Protein AF-A0A2N6M4T4-F1 (afdb_monomer)

Foldseek 3Di:
DDDPPPFDALVCLPPPPPQAPPVQKKWKKAFCPDPVLQVLLCVQQVVWAADPVNGMITSDIGNDSVVVNVSRVSCVVSVTHITID

Secondary structure (DSSP, 8-state):
---------TTTTT-TT-PPPTTS-EEEEEE--SHHHHHHHHHH-TT-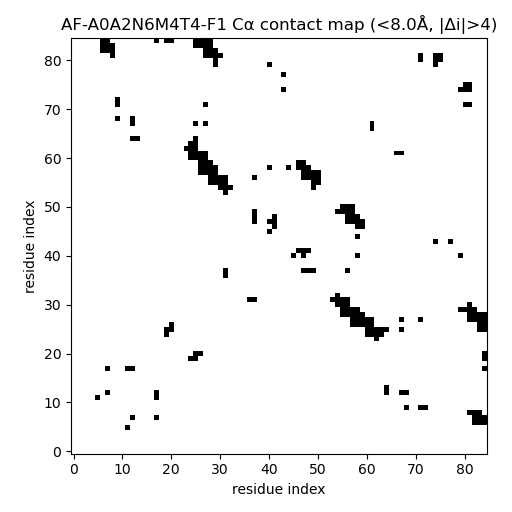EE-TTSSEEEEEEESSHHHHHHHHHHHHHTT--EEE-

Sequence (85 aa):
PATPTPTPTLQNIDDPGIKPSRDGFFHIFTDNQDEKSLAKVRQVVPDAYLSKDKKAIYLGAFKTKEQVKKQMQFLQSKGITAKVE

Mean predicted aligned error: 8.48 Å

Organism: NCBI:txid2019670

Structure (mmCIF, N/CA/C/O backbone):
data_AF-A0A2N6M4T4-F1
#
_entry.id   AF-A0A2N6M4T4-F1
#
loop_
_atom_site.group_PDB
_atom_site.id
_atom_site.type_symbol
_atom_site.label_atom_id
_atom_site.label_alt_id
_atom_site.label_comp_id
_atom_site.label_asym_id
_atom_site.label_entity_id
_atom_site.label_seq_id
_atom_site.pdbx_PDB_ins_code
_atom_site.Cartn_x
_atom_site.Cartn_y
_atom_site.Cartn_z
_atom_site.occupancy
_atom_site.B_iso_or_equiv
_atom_site.auth_seq_id
_atom_site.auth_comp_id
_atom_site.auth_asym_id
_atom_site.auth_atom_id
_atom_site.pdbx_PDB_model_num
ATOM 1 N N . PRO A 1 1 ? 23.860 12.782 17.404 1.00 35.44 1 PRO A N 1
ATOM 2 C CA . PRO A 1 1 ? 22.883 13.536 16.584 1.00 35.44 1 PRO A CA 1
ATOM 3 C C . PRO A 1 1 ? 21.991 12.578 15.779 1.00 35.44 1 PRO A C 1
ATOM 5 O O . PRO A 1 1 ? 22.482 11.886 14.894 1.00 35.44 1 PRO A O 1
ATOM 8 N N . ALA A 1 2 ? 20.712 12.475 16.150 1.00 32.66 2 ALA A N 1
ATOM 9 C CA . ALA A 1 2 ? 19.740 11.648 15.443 1.00 32.66 2 ALA A CA 1
ATOM 10 C C . ALA A 1 2 ? 19.414 12.295 14.090 1.00 32.66 2 ALA A C 1
ATOM 12 O O . ALA A 1 2 ? 18.773 13.342 14.038 1.00 32.66 2 ALA A O 1
ATOM 13 N N . THR A 1 3 ? 19.897 11.705 13.001 1.00 34.91 3 THR A N 1
ATOM 14 C CA . THR A 1 3 ? 19.443 12.046 11.653 1.00 34.91 3 THR A CA 1
ATOM 15 C C . THR A 1 3 ? 17.965 11.663 11.556 1.00 34.91 3 THR A C 1
ATOM 17 O O . THR A 1 3 ? 17.644 10.502 11.820 1.00 34.91 3 THR A O 1
ATOM 20 N N . PRO A 1 4 ? 17.043 12.580 11.213 1.00 40.66 4 PRO A N 1
ATOM 21 C CA . PRO A 1 4 ? 15.681 12.180 10.902 1.00 40.66 4 PRO A CA 1
ATOM 22 C C . PRO A 1 4 ? 15.756 11.332 9.633 1.00 40.66 4 PRO A C 1
ATOM 24 O O . PRO A 1 4 ? 16.100 11.845 8.570 1.00 40.66 4 PRO A O 1
ATOM 27 N N . THR A 1 5 ? 15.510 10.025 9.740 1.00 43.38 5 THR A N 1
ATOM 28 C CA . THR A 1 5 ? 15.334 9.168 8.565 1.00 43.38 5 THR A CA 1
ATOM 29 C C . THR A 1 5 ? 14.226 9.805 7.726 1.00 43.38 5 THR A C 1
ATOM 31 O O . THR A 1 5 ? 13.101 9.910 8.228 1.00 43.38 5 THR A O 1
ATOM 34 N N . PRO A 1 6 ? 14.507 10.301 6.506 1.00 46.38 6 PRO A N 1
ATOM 35 C CA . PRO A 1 6 ? 13.470 10.890 5.681 1.00 46.38 6 PRO A CA 1
ATOM 36 C C . PRO A 1 6 ? 12.456 9.786 5.421 1.00 46.38 6 PRO A C 1
ATOM 38 O O . PRO A 1 6 ? 12.793 8.753 4.847 1.00 46.38 6 PRO A O 1
ATOM 41 N N . THR A 1 7 ? 11.232 9.965 5.914 1.00 49.47 7 THR A N 1
ATOM 42 C CA . THR A 1 7 ? 10.142 9.065 5.554 1.00 49.47 7 THR A CA 1
ATOM 43 C C . THR A 1 7 ? 10.006 9.152 4.034 1.00 49.47 7 THR A C 1
ATOM 45 O O . THR A 1 7 ? 9.761 10.253 3.537 1.00 49.47 7 THR A O 1
ATOM 48 N N . PRO A 1 8 ? 10.214 8.056 3.288 1.00 54.22 8 PRO A N 1
ATOM 49 C CA . PRO A 1 8 ? 10.172 8.077 1.836 1.00 54.22 8 PRO A CA 1
ATOM 50 C C . PRO A 1 8 ? 8.803 8.572 1.370 1.00 54.22 8 PRO A C 1
ATOM 52 O O . PRO A 1 8 ? 7.779 7.909 1.545 1.00 54.22 8 PRO A O 1
ATOM 55 N N . THR A 1 9 ? 8.784 9.773 0.811 1.00 57.41 9 THR A N 1
ATOM 56 C CA . THR A 1 9 ? 7.648 10.385 0.120 1.00 57.41 9 THR A CA 1
ATOM 57 C C . THR A 1 9 ? 7.923 10.385 -1.379 1.00 57.41 9 THR A C 1
ATOM 59 O O . THR A 1 9 ? 9.060 10.193 -1.801 1.00 57.41 9 THR A O 1
ATOM 62 N N . LEU A 1 10 ? 6.897 10.615 -2.207 1.00 56.62 10 LEU A N 1
ATOM 63 C CA . LEU A 1 10 ? 6.972 10.610 -3.681 1.00 56.62 10 LEU A CA 1
ATOM 64 C C . LEU A 1 10 ? 8.178 11.387 -4.261 1.00 56.62 10 LEU A C 1
ATOM 66 O O . LEU A 1 10 ? 8.671 11.048 -5.332 1.00 56.62 10 LEU A O 1
ATOM 70 N N . GLN A 1 11 ? 8.658 12.418 -3.562 1.00 53.56 11 GLN A N 1
ATOM 71 C CA . GLN A 1 11 ? 9.820 13.223 -3.954 1.00 53.56 11 GLN A CA 1
ATOM 72 C C . GLN A 1 11 ? 11.178 12.570 -3.643 1.00 53.56 11 GLN A C 1
ATOM 74 O O . GLN A 1 11 ? 12.169 12.919 -4.275 1.00 53.56 11 GLN A O 1
ATOM 79 N N . ASN A 1 12 ? 11.232 11.613 -2.715 1.00 54.78 12 ASN A N 1
ATOM 80 C CA . ASN A 1 12 ? 12.454 10.958 -2.244 1.00 54.78 12 ASN A CA 1
ATOM 81 C C . ASN A 1 12 ? 12.525 9.461 -2.583 1.00 54.78 12 ASN A C 1
ATOM 83 O O . ASN A 1 12 ? 13.522 8.830 -2.260 1.00 54.78 12 ASN A O 1
ATOM 87 N N . ILE A 1 13 ? 11.532 8.870 -3.260 1.00 61.84 13 ILE A N 1
ATOM 88 C CA . ILE A 1 13 ? 11.601 7.451 -3.676 1.00 61.84 13 ILE A CA 1
ATOM 89 C C . ILE A 1 13 ? 12.752 7.167 -4.662 1.00 61.84 13 ILE A C 1
ATOM 91 O O . ILE A 1 13 ? 13.281 6.055 -4.741 1.00 61.84 13 ILE A O 1
ATOM 95 N N . ASP A 1 14 ? 13.144 8.186 -5.427 1.00 54.12 14 ASP A N 1
ATOM 96 C CA . ASP A 1 14 ? 14.235 8.136 -6.394 1.00 54.12 14 ASP A CA 1
ATOM 97 C C . ASP A 1 14 ? 15.602 8.232 -5.686 1.00 54.12 14 ASP A C 1
ATOM 99 O O . ASP A 1 14 ? 16.622 7.883 -6.279 1.00 54.12 14 ASP A O 1
ATOM 103 N N . ASP A 1 15 ? 15.624 8.584 -4.393 1.00 56.78 15 ASP A N 1
ATOM 104 C CA . ASP A 1 15 ? 16.844 8.685 -3.601 1.00 56.78 15 ASP A CA 1
ATOM 105 C C . ASP A 1 15 ? 17.521 7.302 -3.459 1.00 56.78 15 ASP A C 1
ATOM 107 O O . ASP A 1 15 ? 16.860 6.296 -3.159 1.00 56.78 15 ASP A O 1
ATOM 111 N N . PRO A 1 16 ? 18.840 7.198 -3.707 1.00 50.88 16 PRO A N 1
ATOM 112 C CA . PRO A 1 16 ? 19.589 5.949 -3.555 1.00 50.88 16 PRO A CA 1
ATOM 113 C C . PRO A 1 16 ? 19.715 5.500 -2.087 1.00 50.88 16 PRO A C 1
ATOM 115 O O . PRO A 1 16 ? 20.134 4.373 -1.822 1.00 50.88 16 PRO A O 1
ATOM 118 N N . GLY A 1 17 ? 19.355 6.359 -1.127 1.00 51.56 17 GLY A N 1
ATOM 119 C CA . GLY A 1 17 ? 19.296 6.067 0.299 1.00 51.56 17 GLY A CA 1
ATOM 120 C C . GLY A 1 17 ? 18.055 5.285 0.730 1.00 51.56 17 GLY A C 1
ATOM 121 O O . GLY A 1 17 ? 18.115 4.625 1.772 1.00 51.56 17 GLY A O 1
ATOM 122 N N . ILE A 1 18 ? 16.978 5.275 -0.072 1.00 57.03 18 ILE A N 1
ATOM 123 C CA . ILE A 1 18 ? 15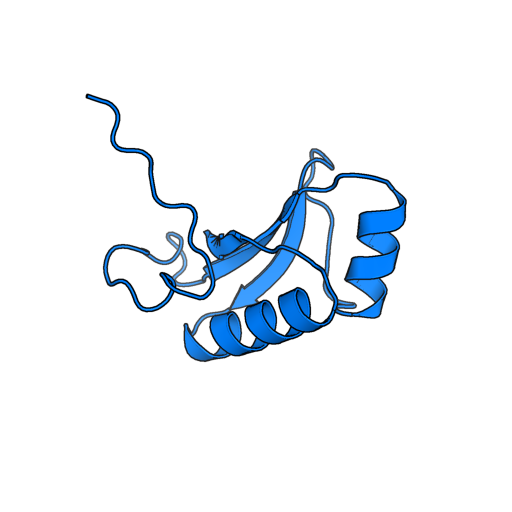.825 4.394 0.159 1.00 57.03 18 ILE A CA 1
ATOM 124 C C . ILE A 1 18 ? 16.228 2.981 -0.249 1.00 57.03 18 ILE A C 1
ATOM 126 O O . ILE A 1 18 ? 16.120 2.575 -1.410 1.00 57.03 18 ILE A O 1
ATOM 130 N N . LYS A 1 19 ? 16.767 2.239 0.718 1.00 51.12 19 LYS A N 1
ATOM 131 C CA . LYS A 1 19 ? 17.053 0.821 0.535 1.00 51.12 19 LYS A CA 1
ATOM 132 C C . LYS A 1 19 ? 15.719 0.086 0.490 1.00 51.12 19 LYS A C 1
ATOM 134 O O . LYS A 1 19 ? 14.929 0.286 1.408 1.00 51.12 19 LYS A O 1
ATOM 139 N N . PRO A 1 20 ? 15.475 -0.762 -0.523 1.00 54.50 20 PRO A N 1
ATOM 140 C CA . PRO A 1 20 ? 14.348 -1.668 -0.443 1.00 54.50 20 PRO A CA 1
ATOM 141 C C . PRO A 1 20 ? 14.481 -2.496 0.835 1.00 54.50 20 PRO A C 1
ATOM 143 O O . PRO A 1 20 ? 15.597 -2.754 1.313 1.00 54.50 20 PRO A O 1
ATOM 146 N N . SER A 1 21 ? 13.341 -2.935 1.365 1.00 56.47 21 SER A N 1
ATOM 147 C CA . SER A 1 21 ? 13.323 -3.925 2.436 1.00 56.47 21 SER A CA 1
ATOM 148 C C . SER A 1 21 ? 14.222 -5.107 2.060 1.00 56.47 21 SER A C 1
ATOM 150 O O . SER A 1 21 ? 14.519 -5.329 0.888 1.00 56.47 21 SER A O 1
ATOM 152 N N . ARG A 1 22 ? 14.652 -5.898 3.045 1.00 55.62 22 ARG A N 1
ATOM 153 C CA . ARG A 1 22 ? 15.617 -7.010 2.889 1.00 55.62 22 ARG A CA 1
ATOM 154 C C . ARG A 1 22 ? 15.281 -8.007 1.759 1.00 55.62 22 ARG A C 1
ATOM 156 O O . ARG A 1 22 ? 16.157 -8.732 1.306 1.00 55.62 22 ARG A O 1
ATOM 163 N N . ASP A 1 23 ? 14.028 -7.990 1.318 1.00 61.09 23 ASP A N 1
ATOM 164 C CA . ASP A 1 23 ? 13.418 -8.792 0.260 1.00 61.09 23 ASP A CA 1
ATOM 165 C C . ASP A 1 23 ? 13.496 -8.159 -1.158 1.00 61.09 23 ASP A C 1
ATOM 167 O O . ASP A 1 23 ? 13.195 -8.804 -2.157 1.00 61.09 23 ASP A O 1
ATOM 171 N N . GLY A 1 24 ? 13.916 -6.895 -1.285 1.00 69.56 24 GLY A N 1
ATOM 172 C CA . GLY A 1 24 ? 13.974 -6.160 -2.557 1.00 69.56 24 GLY A CA 1
ATOM 173 C C . GLY A 1 24 ? 12.674 -5.439 -2.942 1.00 69.56 24 GLY A C 1
ATOM 174 O O . GLY A 1 24 ? 12.529 -5.019 -4.089 1.00 69.56 24 GLY A O 1
ATOM 175 N N . PHE A 1 25 ? 11.731 -5.295 -2.008 1.00 74.69 25 PHE A N 1
ATOM 176 C CA . PHE A 1 25 ? 10.434 -4.650 -2.230 1.00 74.69 25 PHE A CA 1
ATOM 177 C C . PHE A 1 25 ? 10.294 -3.373 -1.399 1.00 74.69 25 PHE A C 1
ATOM 179 O O . PHE A 1 25 ? 10.848 -3.261 -0.306 1.00 74.69 25 PHE A O 1
ATOM 186 N N . PHE A 1 26 ? 9.517 -2.438 -1.931 1.00 77.94 26 PHE A N 1
ATOM 187 C CA . PHE A 1 26 ? 9.074 -1.211 -1.287 1.00 77.94 26 PHE A CA 1
ATOM 188 C C . PHE A 1 26 ? 7.650 -1.411 -0.792 1.00 77.94 26 PHE A C 1
ATOM 190 O O . PHE A 1 26 ? 6.741 -1.651 -1.596 1.00 77.94 26 PHE A O 1
ATOM 197 N N . HIS A 1 27 ? 7.448 -1.304 0.511 1.00 81.06 27 HIS A N 1
ATOM 198 C CA . HIS A 1 27 ? 6.127 -1.427 1.103 1.00 81.06 27 HIS A CA 1
ATOM 199 C C . HIS A 1 27 ? 5.514 -0.047 1.228 1.00 81.06 27 HIS A C 1
ATOM 201 O O . HIS A 1 27 ? 6.031 0.812 1.933 1.00 81.06 27 HIS A O 1
ATOM 207 N N . ILE A 1 28 ? 4.399 0.172 0.542 1.00 83.69 28 ILE A N 1
ATOM 208 C CA . ILE A 1 28 ? 3.626 1.396 0.698 1.00 83.69 28 ILE A CA 1
ATOM 209 C C . ILE A 1 28 ? 2.657 1.176 1.850 1.00 83.69 28 ILE A C 1
ATOM 211 O O . ILE A 1 28 ? 1.9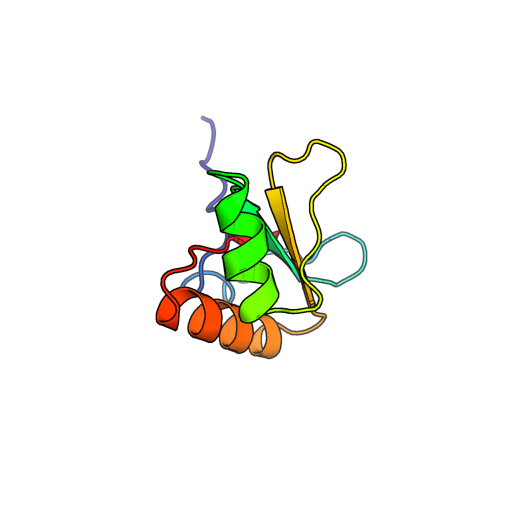11 0.199 1.856 1.00 83.69 28 ILE A O 1
ATOM 215 N N . PHE A 1 29 ? 2.620 2.095 2.802 1.00 85.69 29 PHE A N 1
ATOM 216 C CA . PHE A 1 29 ? 1.665 2.077 3.899 1.00 85.69 29 PHE A CA 1
ATOM 217 C C . PHE A 1 29 ? 1.199 3.490 4.237 1.00 85.69 29 PHE A C 1
ATOM 219 O O . PHE A 1 29 ? 1.892 4.467 3.999 1.00 85.69 29 PHE A O 1
ATOM 226 N N . THR A 1 30 ? 0.007 3.629 4.790 1.00 85.50 30 THR A N 1
ATOM 227 C CA . THR A 1 30 ? -0.500 4.896 5.323 1.00 85.50 30 THR A CA 1
ATOM 228 C C . THR A 1 30 ? -0.826 4.721 6.793 1.00 85.50 30 THR A C 1
ATOM 230 O O . THR A 1 30 ? -1.172 3.625 7.228 1.00 85.50 30 THR A O 1
ATOM 233 N N . ASP A 1 31 ? -0.733 5.793 7.571 1.00 83.56 31 ASP A N 1
ATOM 234 C CA . ASP A 1 31 ? -1.248 5.780 8.937 1.00 83.56 31 ASP A CA 1
ATOM 235 C C . ASP A 1 31 ? -2.765 5.573 8.911 1.00 83.56 31 ASP A C 1
ATOM 237 O O . ASP A 1 31 ? -3.483 6.183 8.110 1.00 83.56 31 ASP A O 1
ATOM 241 N N . ASN A 1 32 ? -3.247 4.697 9.787 1.00 80.19 32 ASN A N 1
ATOM 242 C CA . ASN A 1 32 ? -4.668 4.497 9.988 1.00 80.19 32 ASN A CA 1
ATOM 243 C C . ASN A 1 32 ? -5.171 5.527 11.002 1.00 80.19 32 ASN A C 1
ATOM 245 O O . ASN A 1 32 ? -5.063 5.316 12.207 1.00 80.19 32 ASN A O 1
ATOM 249 N N . GLN A 1 33 ? -5.692 6.652 10.513 1.00 73.81 33 GLN A N 1
ATOM 250 C CA . GLN A 1 33 ? -6.246 7.700 11.378 1.00 73.81 33 GLN A CA 1
ATOM 251 C C . GLN A 1 33 ? -7.610 7.293 11.968 1.00 73.81 33 GLN A C 1
ATOM 253 O O . GLN A 1 33 ? -7.896 7.614 13.113 1.00 73.81 33 GLN A O 1
ATOM 258 N N . ASP A 1 34 ? -8.424 6.537 11.216 1.00 75.62 34 ASP A N 1
ATOM 259 C CA . ASP A 1 34 ? -9.803 6.188 11.585 1.00 75.62 34 ASP A CA 1
ATOM 260 C C . ASP A 1 34 ? -10.255 4.888 10.911 1.00 75.62 34 ASP A C 1
ATOM 262 O O . ASP A 1 34 ? -9.800 4.555 9.820 1.00 75.62 34 ASP A O 1
ATOM 266 N N . GLU A 1 35 ? -11.279 4.218 11.447 1.00 70.56 35 GLU A N 1
ATOM 267 C CA . GLU A 1 35 ? -11.881 3.020 10.828 1.00 70.56 35 GLU A CA 1
ATOM 268 C C . GLU A 1 35 ? -12.385 3.261 9.389 1.00 70.56 35 GLU A C 1
ATOM 270 O O . GLU A 1 35 ? -12.382 2.358 8.548 1.00 70.56 35 GLU A O 1
ATOM 275 N N . LYS A 1 36 ? -12.757 4.507 9.062 1.00 76.50 36 LYS A N 1
ATOM 276 C CA . LYS A 1 36 ? -13.154 4.916 7.703 1.00 76.50 36 LYS A CA 1
ATOM 277 C C . LYS A 1 36 ? -11.970 5.127 6.758 1.00 76.50 36 LYS A C 1
ATOM 279 O O . LYS A 1 36 ? -12.171 5.095 5.543 1.00 76.50 36 LYS A O 1
ATOM 284 N N . SER A 1 37 ? -10.762 5.334 7.284 1.00 77.75 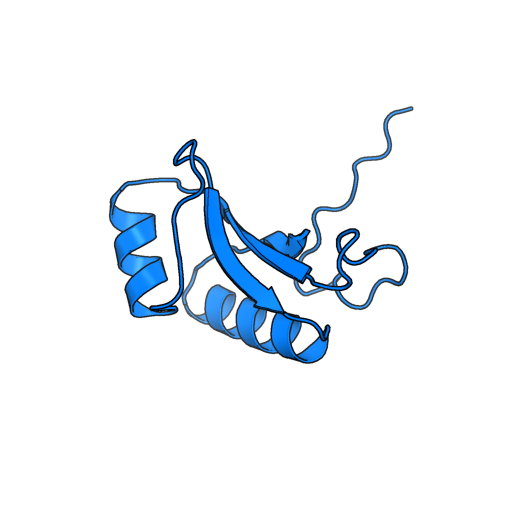37 SER A N 1
ATOM 285 C CA . SER A 1 37 ? -9.551 5.480 6.471 1.00 77.75 37 SER A CA 1
ATOM 286 C C . SER A 1 37 ? -9.259 4.188 5.724 1.00 77.75 37 SER A C 1
ATOM 288 O O . SER A 1 37 ? -9.069 4.235 4.513 1.00 77.75 37 SER A O 1
ATOM 290 N N . LEU A 1 38 ? -9.368 3.029 6.384 1.00 81.75 38 LEU A N 1
ATOM 291 C CA . LEU A 1 38 ? -9.277 1.735 5.704 1.00 81.75 38 LEU A CA 1
ATOM 292 C C . LEU A 1 38 ? -10.314 1.591 4.601 1.00 81.75 38 LEU A C 1
ATOM 294 O O . LEU A 1 38 ? -9.958 1.205 3.496 1.00 81.75 38 LEU A O 1
ATOM 298 N N . ALA A 1 39 ? -11.582 1.894 4.878 1.00 83.12 39 ALA A N 1
ATOM 299 C CA . ALA A 1 39 ? -12.634 1.745 3.880 1.00 83.12 39 ALA A CA 1
ATOM 300 C C . ALA A 1 39 ? -12.373 2.630 2.648 1.00 83.12 39 ALA A C 1
ATOM 302 O O . ALA A 1 39 ? -12.435 2.137 1.526 1.00 83.12 39 ALA A O 1
ATOM 303 N N . LYS A 1 40 ? -11.998 3.903 2.845 1.00 82.31 40 LYS A N 1
ATOM 304 C CA . LYS A 1 40 ? -11.623 4.822 1.754 1.00 82.31 40 LYS A CA 1
ATOM 305 C C . LYS A 1 40 ? -10.407 4.334 0.981 1.00 82.31 40 LYS A C 1
ATOM 307 O O . LYS A 1 40 ? -10.415 4.323 -0.246 1.00 82.31 40 LYS A O 1
ATOM 312 N N . VAL A 1 41 ? -9.370 3.919 1.699 1.00 82.88 41 VAL A N 1
ATOM 313 C CA . VAL A 1 41 ? -8.150 3.383 1.104 1.00 82.88 41 VAL A CA 1
ATOM 314 C C . VAL A 1 41 ? -8.467 2.136 0.289 1.00 82.88 41 VAL A C 1
ATOM 316 O O . VAL A 1 41 ? -8.033 2.039 -0.850 1.00 82.88 41 VAL A O 1
ATOM 319 N N . ARG A 1 42 ? -9.297 1.236 0.815 1.00 85.50 42 ARG A N 1
ATOM 320 C CA . ARG A 1 42 ? -9.694 -0.011 0.165 1.00 85.50 42 ARG A CA 1
ATOM 321 C C . ARG A 1 42 ? -10.597 0.197 -1.053 1.00 85.50 42 ARG A C 1
ATOM 323 O O . ARG A 1 42 ? -10.593 -0.631 -1.955 1.00 85.50 42 ARG A O 1
ATOM 330 N N . GLN A 1 43 ? -11.321 1.317 -1.133 1.00 85.44 43 GLN A N 1
ATOM 331 C CA . GLN A 1 43 ? -12.025 1.711 -2.362 1.00 85.44 43 GLN A CA 1
ATOM 332 C C . GLN A 1 43 ? -11.067 2.088 -3.497 1.00 85.44 43 GLN A C 1
ATOM 334 O O . GLN A 1 43 ? -11.394 1.906 -4.666 1.00 85.44 43 GLN A O 1
ATOM 339 N N . VAL A 1 44 ? -9.904 2.641 -3.158 1.00 81.94 44 VAL A N 1
ATOM 340 C CA . VAL A 1 44 ? -8.880 3.064 -4.122 1.00 81.94 44 VAL A CA 1
ATOM 341 C C . VAL A 1 44 ? -7.912 1.918 -4.423 1.00 81.94 44 VAL A C 1
ATOM 343 O O . VAL A 1 44 ? -7.508 1.719 -5.565 1.00 81.94 44 VAL A O 1
ATOM 346 N N . VAL A 1 45 ? -7.554 1.162 -3.390 1.00 81.69 45 VAL A N 1
ATOM 347 C CA . VAL A 1 45 ? -6.592 0.065 -3.393 1.00 81.69 45 VAL A CA 1
ATOM 348 C C . VAL A 1 45 ? -7.260 -1.137 -2.738 1.00 81.69 45 VAL A C 1
ATOM 350 O O . VAL A 1 45 ? -7.158 -1.308 -1.526 1.00 81.69 45 VAL A O 1
ATOM 353 N N . PRO A 1 46 ? -7.969 -1.977 -3.503 1.00 79.69 46 PRO A N 1
ATOM 354 C CA . PRO A 1 46 ? -8.689 -3.122 -2.943 1.00 79.69 46 PRO A CA 1
ATOM 355 C C . PRO A 1 46 ? -7.765 -4.125 -2.245 1.00 79.69 46 PRO A C 1
ATOM 357 O O . PRO A 1 46 ? -8.205 -4.819 -1.330 1.00 79.69 46 PRO A O 1
ATOM 360 N N . ASP A 1 47 ? -6.491 -4.138 -2.641 1.00 80.69 47 ASP A N 1
ATOM 361 C CA . ASP A 1 47 ? -5.416 -4.938 -2.052 1.00 80.69 47 ASP A CA 1
ATOM 362 C C . ASP A 1 47 ? -4.909 -4.386 -0.705 1.00 80.69 47 ASP A C 1
ATOM 364 O O . ASP A 1 47 ? -4.090 -5.010 -0.038 1.00 80.69 47 ASP A O 1
ATOM 368 N N . ALA A 1 48 ? -5.383 -3.211 -0.276 1.00 85.19 48 ALA A N 1
ATOM 369 C CA . ALA A 1 48 ? -4.929 -2.606 0.962 1.00 85.19 48 ALA A CA 1
ATOM 370 C C . ALA A 1 48 ? -5.406 -3.388 2.192 1.00 85.19 48 ALA A C 1
ATOM 372 O O . ALA A 1 48 ? -6.591 -3.706 2.345 1.00 85.19 48 ALA A O 1
ATOM 373 N N . TYR A 1 49 ? -4.478 -3.624 3.115 1.00 85.69 49 TYR A N 1
ATOM 374 C CA . TYR A 1 49 ? -4.687 -4.391 4.334 1.00 85.69 49 TYR A CA 1
ATOM 375 C C . TYR A 1 49 ? -4.183 -3.634 5.565 1.00 85.69 49 TYR A C 1
ATOM 377 O O . TYR A 1 49 ? -3.229 -2.866 5.512 1.00 85.69 49 TYR A O 1
ATOM 385 N N . LEU A 1 50 ? -4.830 -3.852 6.710 1.00 86.44 50 LEU A N 1
ATOM 386 C CA . LEU A 1 50 ? -4.342 -3.332 7.989 1.00 86.44 50 LEU A CA 1
ATOM 387 C C . LEU A 1 50 ? -3.139 -4.141 8.467 1.00 86.44 50 LEU A C 1
ATOM 389 O O . LEU A 1 50 ? -3.147 -5.372 8.420 1.00 86.44 50 LEU A O 1
ATOM 393 N N . SER A 1 51 ? -2.148 -3.448 9.019 1.00 82.12 51 SER A N 1
ATOM 394 C CA . SER A 1 51 ? -1.111 -4.066 9.841 1.00 82.12 51 SER A CA 1
ATOM 395 C C . SER A 1 51 ? -1.742 -4.793 11.028 1.00 82.12 51 SER A C 1
ATOM 397 O O . SER A 1 51 ? -2.827 -4.425 11.486 1.00 82.12 51 SER A O 1
ATOM 399 N N . LYS A 1 52 ? -1.036 -5.786 11.585 1.00 78.62 52 LYS A N 1
ATOM 400 C CA . LYS A 1 52 ? -1.495 -6.538 12.770 1.00 78.62 52 LYS A CA 1
ATOM 401 C C . LYS A 1 52 ? -1.922 -5.626 13.926 1.00 78.62 52 LYS A C 1
ATOM 403 O O . LYS A 1 52 ? -2.927 -5.895 14.573 1.00 78.62 52 LYS A O 1
ATOM 408 N N . ASP A 1 53 ? -1.217 -4.517 14.120 1.00 81.31 53 ASP A N 1
ATOM 409 C CA . ASP A 1 53 ? -1.487 -3.530 15.169 1.00 81.31 53 ASP A CA 1
ATOM 410 C C . ASP A 1 53 ? -2.602 -2.527 14.832 1.00 81.31 53 ASP A C 1
ATOM 412 O O . ASP A 1 53 ? -2.894 -1.642 15.631 1.00 81.31 53 ASP A O 1
ATOM 416 N N . LYS A 1 54 ? -3.201 -2.607 13.636 1.00 79.00 54 LYS A N 1
ATOM 417 C CA . LYS A 1 54 ? -4.214 -1.678 13.093 1.00 79.00 54 LYS A CA 1
ATOM 418 C C . LYS A 1 54 ? -3.812 -0.195 13.050 1.00 79.00 54 LYS A C 1
ATOM 420 O O . LYS A 1 54 ? -4.657 0.656 12.779 1.00 79.00 54 LYS A O 1
ATOM 425 N N . LYS A 1 55 ? -2.538 0.115 13.293 1.00 83.25 55 LYS A N 1
ATOM 426 C CA . LYS A 1 55 ? -1.982 1.477 13.278 1.00 83.25 55 LYS A CA 1
ATOM 427 C C . LYS A 1 55 ? -1.602 1.958 11.883 1.00 83.25 55 LYS A C 1
ATOM 429 O O . LYS A 1 55 ? -1.656 3.150 11.615 1.00 83.25 55 LYS A O 1
ATOM 434 N N . ALA A 1 56 ? -1.254 1.037 10.992 1.00 84.44 56 ALA A N 1
ATOM 435 C CA . ALA A 1 56 ? -0.925 1.342 9.611 1.00 84.44 56 ALA A CA 1
ATOM 436 C C . ALA A 1 56 ? -1.751 0.475 8.661 1.00 84.44 56 ALA A C 1
ATOM 438 O O . ALA A 1 56 ? -2.217 -0.610 9.014 1.00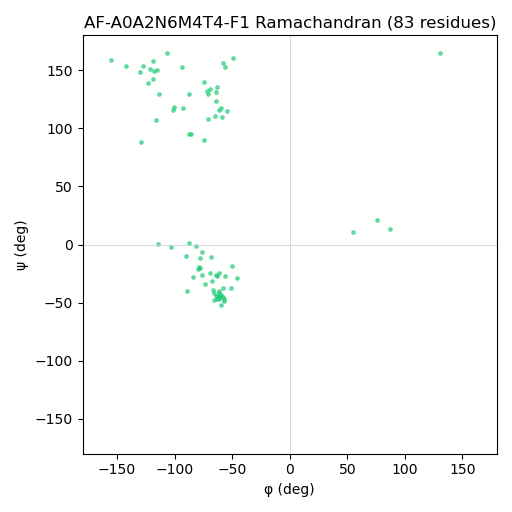 84.44 56 ALA A O 1
ATOM 439 N N . ILE A 1 57 ? -1.960 0.994 7.461 1.00 88.62 57 ILE A N 1
ATOM 440 C CA . ILE A 1 57 ? -2.667 0.353 6.365 1.00 88.62 57 ILE A CA 1
ATOM 441 C C . ILE A 1 57 ? -1.650 0.173 5.257 1.00 88.62 57 ILE A C 1
ATOM 443 O O . IL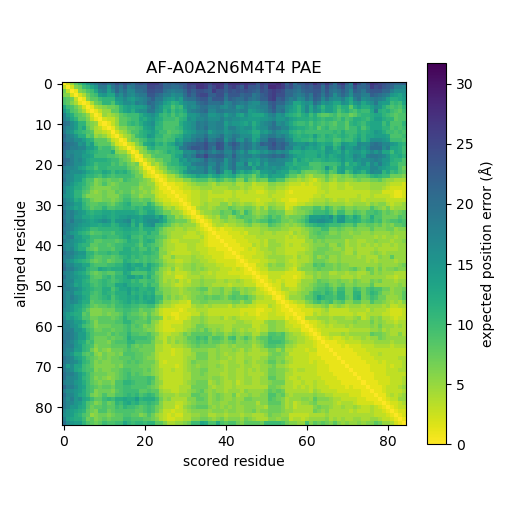E A 1 57 ? -1.253 1.146 4.619 1.00 88.62 57 ILE A O 1
ATOM 447 N N . TYR A 1 58 ? -1.217 -1.056 5.039 1.00 86.88 58 TYR A N 1
ATOM 448 C CA . TYR A 1 58 ? -0.389 -1.388 3.899 1.00 86.88 58 TYR A CA 1
ATOM 449 C C . TYR A 1 58 ? -1.232 -1.345 2.633 1.00 86.88 58 TYR A C 1
ATOM 451 O O . TYR A 1 58 ? -2.333 -1.876 2.561 1.00 86.88 58 TYR A O 1
ATOM 459 N N . LEU A 1 59 ? -0.694 -0.668 1.635 1.00 84.62 59 LEU A N 1
ATOM 460 C CA . LEU A 1 59 ? -1.294 -0.414 0.332 1.00 84.62 59 LEU A CA 1
ATOM 461 C C . LEU A 1 59 ? -0.692 -1.318 -0.752 1.00 84.62 59 LEU A C 1
ATOM 463 O O . LEU A 1 59 ? -1.095 -1.237 -1.908 1.00 84.62 59 LEU A O 1
ATOM 467 N N . GLY A 1 60 ? 0.290 -2.140 -0.389 1.00 81.62 60 GLY A N 1
ATOM 468 C CA . GLY A 1 60 ? 0.946 -3.087 -1.279 1.00 81.62 60 GLY A CA 1
ATOM 469 C C . GLY A 1 60 ? 2.466 -3.000 -1.215 1.00 81.62 60 GLY A C 1
ATOM 470 O O . GLY A 1 60 ? 3.044 -2.034 -0.711 1.00 81.62 60 GLY A O 1
ATOM 471 N N . ALA A 1 61 ? 3.102 -4.037 -1.751 1.00 83.25 61 ALA A N 1
ATOM 472 C CA . ALA A 1 61 ? 4.545 -4.150 -1.885 1.00 83.25 61 ALA A CA 1
ATOM 473 C C . ALA A 1 61 ? 4.919 -4.140 -3.369 1.00 83.25 61 ALA A C 1
ATOM 475 O O . ALA A 1 61 ? 4.378 -4.913 -4.160 1.00 83.25 61 ALA A O 1
ATOM 476 N N . PHE A 1 62 ? 5.863 -3.292 -3.758 1.00 80.50 62 PHE A N 1
ATOM 477 C CA . PHE A 1 62 ? 6.280 -3.151 -5.150 1.00 80.50 62 PHE A CA 1
ATOM 478 C C . PHE A 1 62 ? 7.777 -3.395 -5.289 1.00 80.50 62 PHE A C 1
ATOM 480 O O . PHE A 1 62 ? 8.566 -2.911 -4.488 1.00 80.50 62 PHE A O 1
ATOM 487 N N . LYS A 1 63 ? 8.195 -4.108 -6.339 1.00 76.00 63 LYS A N 1
ATOM 488 C CA . LYS A 1 63 ? 9.627 -4.321 -6.627 1.00 76.00 63 LYS A CA 1
ATOM 489 C C . LYS A 1 63 ? 10.315 -3.098 -7.230 1.00 76.00 63 LYS A C 1
ATOM 491 O O . LYS A 1 63 ? 11.529 -2.967 -7.128 1.00 76.00 63 LYS A O 1
ATOM 496 N N . THR A 1 64 ? 9.567 -2.230 -7.910 1.00 76.81 64 THR A N 1
ATOM 497 C CA . THR A 1 64 ? 10.137 -1.127 -8.692 1.00 76.81 64 THR A CA 1
ATOM 498 C C . THR A 1 64 ? 9.686 0.228 -8.175 1.00 76.81 64 THR A C 1
ATOM 500 O O . THR A 1 64 ? 8.522 0.433 -7.827 1.00 76.81 64 THR A O 1
ATOM 503 N N . LYS A 1 65 ? 10.615 1.187 -8.204 1.00 74.75 65 LYS A N 1
ATOM 504 C CA . LYS A 1 65 ? 10.365 2.583 -7.832 1.00 74.75 65 LYS A CA 1
ATOM 505 C C . LYS A 1 65 ? 9.262 3.218 -8.682 1.00 74.75 65 LYS A C 1
ATOM 507 O O . LYS A 1 65 ? 8.434 3.947 -8.157 1.00 74.75 65 LYS A O 1
ATOM 512 N N . GLU A 1 66 ? 9.194 2.900 -9.975 1.00 80.00 66 GLU A N 1
ATOM 513 C CA . GLU A 1 66 ? 8.139 3.403 -10.869 1.00 80.00 66 GLU A CA 1
ATOM 514 C C . GLU A 1 66 ? 6.730 3.008 -10.417 1.00 80.00 66 GLU A C 1
ATOM 516 O O . GLU A 1 66 ? 5.825 3.844 -10.413 1.00 80.00 66 GLU A O 1
ATOM 521 N N . GLN A 1 67 ? 6.545 1.751 -10.002 1.00 80.81 67 GLN A N 1
ATOM 522 C CA . GLN A 1 67 ? 5.252 1.278 -9.509 1.00 80.81 67 GLN A CA 1
ATOM 523 C C . GLN A 1 67 ? 4.882 1.980 -8.203 1.00 80.81 67 GLN A C 1
ATOM 525 O O . GLN A 1 67 ? 3.754 2.449 -8.054 1.00 80.81 67 GLN A O 1
ATOM 530 N N . VAL A 1 68 ? 5.857 2.145 -7.304 1.00 79.00 68 VAL A N 1
ATOM 531 C CA . VAL A 1 68 ? 5.681 2.931 -6.079 1.00 79.00 68 VAL A CA 1
ATOM 532 C C . VAL A 1 68 ? 5.269 4.363 -6.397 1.00 79.00 68 VAL A C 1
ATOM 534 O O . VAL A 1 68 ? 4.330 4.874 -5.794 1.00 79.00 68 VAL A O 1
ATOM 537 N N . LYS A 1 69 ? 5.933 4.998 -7.369 1.00 79.81 69 LYS A N 1
ATOM 538 C CA . LYS A 1 69 ? 5.656 6.373 -7.794 1.00 79.81 69 LYS A CA 1
ATOM 539 C C . LYS A 1 69 ? 4.226 6.521 -8.282 1.00 79.81 69 LYS A C 1
ATOM 541 O O . LYS A 1 69 ? 3.498 7.377 -7.789 1.00 79.81 69 LYS A O 1
ATOM 546 N N . LYS A 1 70 ? 3.808 5.659 -9.213 1.00 83.12 70 LYS A N 1
ATOM 547 C CA . LYS A 1 70 ? 2.439 5.650 -9.739 1.00 83.12 70 LYS A CA 1
ATOM 548 C C . LYS A 1 70 ? 1.424 5.463 -8.625 1.00 83.12 70 LYS A C 1
ATOM 550 O O . LYS A 1 70 ? 0.455 6.215 -8.556 1.00 83.12 70 LYS A O 1
ATOM 555 N N . GLN A 1 71 ? 1.667 4.501 -7.739 1.00 81.31 71 GLN A N 1
ATOM 556 C CA . GLN A 1 71 ? 0.750 4.202 -6.653 1.00 81.31 71 GLN A CA 1
ATOM 557 C C . GLN A 1 71 ? 0.658 5.364 -5.659 1.00 81.31 71 GLN A C 1
ATOM 559 O O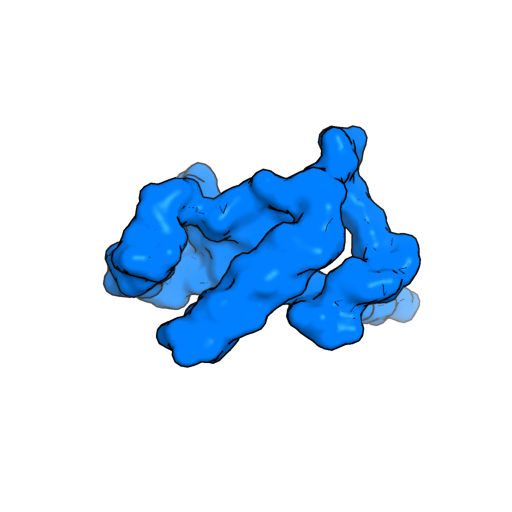 . GLN A 1 71 ? -0.439 5.805 -5.334 1.00 81.31 71 GLN A O 1
ATOM 564 N N . MET A 1 72 ? 1.788 5.922 -5.222 1.00 78.44 72 MET A N 1
ATOM 565 C CA . MET A 1 72 ? 1.812 7.087 -4.335 1.00 78.44 72 MET A CA 1
ATOM 566 C C . MET A 1 72 ? 1.154 8.314 -4.968 1.00 78.44 72 MET A C 1
ATOM 568 O O . MET A 1 72 ? 0.405 9.012 -4.292 1.00 78.44 72 MET A O 1
ATOM 572 N N . GLN A 1 73 ? 1.391 8.575 -6.255 1.00 82.12 73 GLN A N 1
ATOM 573 C CA . GLN A 1 73 ? 0.797 9.714 -6.953 1.00 82.12 73 GLN A CA 1
ATOM 574 C C . GLN A 1 73 ? -0.721 9.546 -7.090 1.00 82.12 73 GLN A C 1
ATOM 576 O O . GLN A 1 73 ? -1.477 10.497 -6.888 1.00 82.12 73 GLN A O 1
ATOM 581 N N . PHE A 1 74 ? -1.178 8.322 -7.362 1.00 82.81 74 PHE A N 1
ATOM 582 C CA . PHE A 1 74 ? -2.597 7.982 -7.382 1.00 82.81 74 PHE A CA 1
ATOM 583 C C . PHE A 1 74 ? -3.244 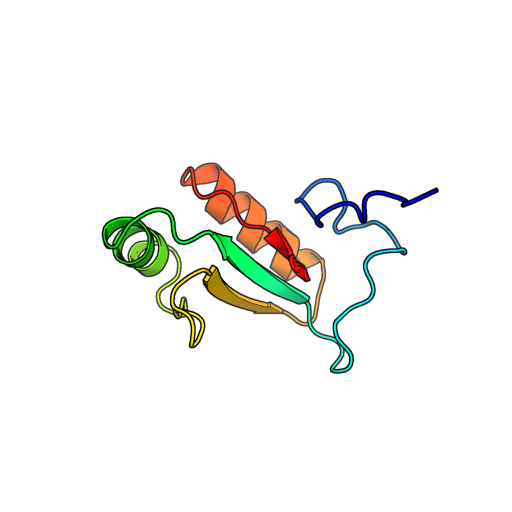8.173 -6.006 1.00 82.81 74 PHE A C 1
ATOM 585 O O . PHE A 1 74 ? -4.302 8.789 -5.899 1.00 82.81 74 PHE A O 1
ATOM 592 N N . LEU A 1 75 ? -2.581 7.719 -4.942 1.00 81.44 75 LEU A N 1
ATOM 593 C CA . LEU A 1 75 ? -3.041 7.885 -3.564 1.00 81.44 75 LEU A CA 1
ATOM 594 C C . LEU A 1 75 ? -3.110 9.358 -3.161 1.00 81.44 75 LEU A C 1
ATOM 596 O O . LEU A 1 75 ? -4.145 9.805 -2.673 1.00 81.44 75 LEU A O 1
ATOM 600 N N . GLN A 1 76 ? -2.070 10.136 -3.458 1.00 79.56 76 GLN A N 1
ATOM 601 C CA . GLN A 1 76 ? -2.035 11.570 -3.181 1.00 79.56 7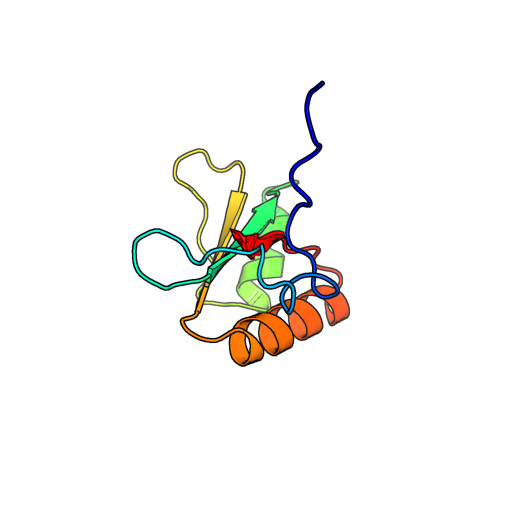6 GLN A CA 1
ATOM 602 C C . GLN A 1 76 ? -3.138 12.317 -3.945 1.00 79.56 76 GLN A C 1
ATOM 604 O O . GLN A 1 76 ? -3.805 13.178 -3.376 1.00 79.56 76 GLN A O 1
ATOM 609 N N . SER A 1 77 ? -3.401 11.938 -5.201 1.00 81.25 77 SER A N 1
ATOM 610 C CA . SER A 1 77 ? -4.501 12.493 -6.002 1.00 81.25 77 SER A CA 1
ATOM 611 C C . SER A 1 77 ? -5.884 12.173 -5.417 1.00 81.25 77 SER A C 1
ATOM 613 O O . SER A 1 77 ? -6.829 12.938 -5.599 1.00 81.25 77 SER A O 1
ATOM 615 N N . LYS A 1 78 ? -6.003 11.078 -4.659 1.00 79.50 78 LYS A N 1
ATOM 616 C CA . LYS A 1 78 ? -7.205 10.704 -3.899 1.00 79.50 78 LYS A CA 1
ATOM 617 C C . LYS A 1 78 ? -7.245 11.311 -2.488 1.00 79.50 78 LYS A C 1
ATOM 619 O O . LYS A 1 78 ? -8.193 11.046 -1.752 1.00 79.50 78 LYS A O 1
ATOM 624 N N . GLY A 1 79 ? -6.246 12.112 -2.110 1.00 75.81 79 GLY A N 1
ATOM 625 C CA . GLY A 1 79 ? -6.115 12.699 -0.773 1.00 75.81 79 GLY A CA 1
ATOM 626 C C . GLY A 1 79 ? -5.634 11.714 0.297 1.00 75.81 79 GLY A C 1
ATOM 627 O O . GLY A 1 79 ? -5.872 11.934 1.481 1.00 75.81 79 GLY A O 1
ATOM 628 N N . ILE A 1 80 ? -4.993 10.614 -0.106 1.00 80.00 80 ILE A N 1
ATOM 629 C CA . ILE A 1 80 ? -4.426 9.598 0.784 1.00 80.00 80 ILE A CA 1
ATOM 630 C C . ILE A 1 80 ? -2.915 9.826 0.880 1.00 80.00 80 ILE A C 1
ATOM 632 O O . ILE A 1 80 ? -2.184 9.671 -0.100 1.00 80.00 80 ILE A O 1
ATOM 636 N N . THR A 1 81 ? -2.437 10.169 2.074 1.00 77.31 81 THR A N 1
ATOM 637 C CA . THR A 1 81 ? -1.008 10.385 2.336 1.00 77.31 81 THR A CA 1
ATOM 638 C C . THR A 1 81 ? -0.331 9.071 2.700 1.00 77.31 81 THR A C 1
ATOM 640 O O . THR A 1 81 ? -0.327 8.661 3.858 1.00 77.31 81 THR A O 1
ATOM 643 N N . ALA A 1 82 ? 0.264 8.417 1.707 1.00 79.44 82 ALA A N 1
ATOM 644 C CA . ALA A 1 82 ? 1.032 7.197 1.910 1.00 79.44 82 ALA A CA 1
ATOM 645 C C . ALA A 1 82 ? 2.533 7.461 2.111 1.00 79.44 82 ALA A C 1
ATOM 647 O O . ALA A 1 82 ? 3.090 8.443 1.620 1.00 79.44 82 ALA A O 1
ATOM 648 N N . LYS A 1 83 ? 3.174 6.545 2.828 1.00 80.75 83 LYS A N 1
ATOM 649 C CA . LYS A 1 83 ? 4.595 6.455 3.169 1.00 80.75 83 LYS A CA 1
ATOM 650 C C . LYS A 1 83 ? 5.157 5.161 2.573 1.00 80.75 83 LYS A C 1
ATOM 652 O O . LYS A 1 83 ? 4.395 4.239 2.287 1.00 80.75 83 LYS A O 1
ATOM 657 N N . VAL A 1 84 ? 6.469 5.097 2.369 1.00 75.25 84 VAL A N 1
ATOM 658 C CA . VAL A 1 84 ? 7.161 3.868 1.949 1.00 75.25 84 VAL A CA 1
ATOM 659 C C . VAL A 1 84 ? 8.177 3.419 2.983 1.00 75.25 84 VAL A C 1
ATOM 661 O O . VAL A 1 84 ? 8.754 4.262 3.658 1.00 75.25 84 VAL A O 1
ATOM 664 N N . GLU A 1 85 ? 8.405 2.111 3.085 1.00 72.44 85 GLU A N 1
ATOM 665 C CA . GLU A 1 85 ? 9.598 1.509 3.707 1.00 72.44 85 GLU A CA 1
ATOM 666 C C . GLU A 1 85 ? 10.289 0.506 2.777 1.00 72.44 85 GLU A C 1
ATOM 668 O O . GLU A 1 85 ? 9.607 -0.093 1.907 1.00 72.44 85 GLU A O 1
#

Nearest PDB structures (foldseek):
  8k22-assembly1_a  TM=5.844E-01  e=6.089E+00  Vibrio phage ICP1_2004_A
  1zpw-assembly1_X  TM=5.754E-01  e=6.922E+00  Thermus thermophilus
  3exc-assembly1_X-2  TM=3.752E-01  e=3.645E+00  Saccharolobus solfataricus

Solvent-accessible surface area (backbone atoms only — not comparable to full-atom values): 4955 Å² total; per-residue (Å²): 134,88,76,79,76,74,75,34,35,85,89,42,57,83,39,87,80,64,61,52,38,100,85,53,30,37,37,33,29,23,75,43,86,44,84,63,46,54,55,56,47,30,73,77,32,73,78,36,41,67,41,96,83,57,52,34,31,34,59,44,73,31,74,45,65,67,58,47,43,55,51,44,51,53,33,47,76,72,72,40,77,57,39,46,70

Radius of gyration: 12.67 Å; Cα contacts (8 Å, |Δi|>4): 126; chains: 1; bounding box: 36×22×28 Å

pLDDT: mean 72.48, std 14.21, range [32.66, 88.62]